Protein AF-A0A967MXP8-F1 (afdb_monomer_lite)

pLDDT: mean 96.59, std 2.0, range [87.38, 98.62]

Sequence (73 aa):
TESQPLIAEADGAPNFAMRRFIMGEGGGMPRHTNTVEHEQYVLRGRARVGIGEKVHEVGPDDVLYIPAGTPHF

Foldseek 3Di:
DDKAWDDDVVNVDPDDTDIDDDADPVDDDPWDFAQAKDKDAAQADWDWKDWAPDIDIDGHGDMDIHHHGTIMD

Radius of gyration: 12.56 Å; chains: 1; bounding box: 26×30×26 Å

Secondary structure (DSSP, 8-state):
-EEEEEE-GGGT-SS--EEEEE--TT----SB--SS-EEEE--SS-EEEEETTEEEEE-TT-EEEE-TT--B-

Structure (mmCIF, N/CA/C/O backbone):
data_AF-A0A967MXP8-F1
#
_entry.id   AF-A0A967MXP8-F1
#
loop_
_atom_site.group_PDB
_atom_site.id
_atom_site.type_symbol
_atom_site.label_atom_id
_atom_site.label_alt_id
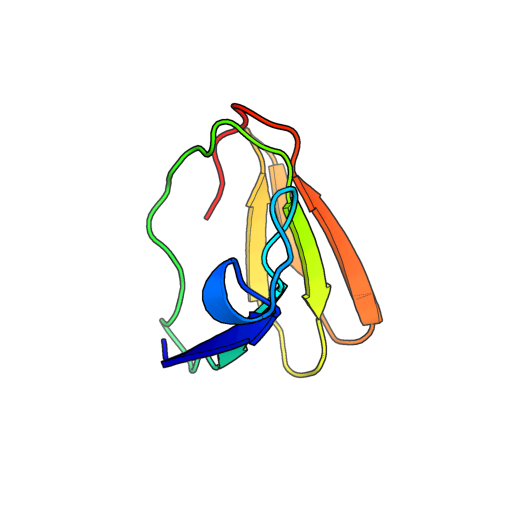_atom_site.label_comp_id
_atom_site.label_asym_id
_atom_site.label_entity_id
_atom_site.label_seq_id
_atom_site.pdbx_PDB_ins_code
_atom_site.Cartn_x
_atom_site.Cartn_y
_atom_site.Cartn_z
_atom_site.occupancy
_atom_site.B_iso_or_equiv
_atom_site.auth_seq_id
_atom_site.auth_comp_id
_atom_site.auth_asym_id
_atom_site.auth_atom_id
_atom_site.pdbx_PDB_model_num
ATOM 1 N N . THR A 1 1 ? 5.063 6.928 12.303 1.00 87.38 1 THR A N 1
ATOM 2 C CA . THR A 1 1 ? 4.734 5.712 11.540 1.00 87.38 1 THR A CA 1
ATOM 3 C C . THR A 1 1 ? 5.662 4.611 11.973 1.00 87.38 1 THR A C 1
ATOM 5 O O . THR A 1 1 ? 6.867 4.771 11.844 1.00 87.38 1 THR A O 1
ATOM 8 N N . GLU A 1 2 ? 5.117 3.533 12.514 1.00 94.38 2 GLU A N 1
ATOM 9 C CA . GLU A 1 2 ? 5.850 2.303 12.800 1.00 94.38 2 GLU A CA 1
ATOM 10 C C . GLU A 1 2 ? 5.656 1.333 11.634 1.00 94.38 2 GLU A C 1
ATOM 12 O O . GLU A 1 2 ? 4.550 1.211 11.107 1.00 94.38 2 GLU A O 1
ATOM 17 N N . SER A 1 3 ? 6.728 0.657 11.224 1.00 94.69 3 SER A N 1
ATOM 18 C CA . SER A 1 3 ? 6.715 -0.340 10.153 1.00 94.69 3 SER A CA 1
ATOM 19 C C . SER A 1 3 ? 7.254 -1.652 10.695 1.00 94.69 3 SER A C 1
ATOM 21 O O . SER A 1 3 ? 8.385 -1.707 11.172 1.00 94.69 3 SER A O 1
ATOM 23 N N . GLN A 1 4 ? 6.465 -2.712 10.570 1.00 96.75 4 GLN A N 1
ATOM 24 C CA . GLN A 1 4 ? 6.841 -4.063 10.954 1.00 96.75 4 GLN A CA 1
ATOM 25 C C . GLN A 1 4 ? 6.868 -4.967 9.713 1.00 96.75 4 GLN A C 1
ATOM 27 O O . GLN A 1 4 ? 5.832 -5.111 9.058 1.00 96.75 4 GLN A O 1
ATOM 32 N N . PRO A 1 5 ? 8.002 -5.611 9.384 1.00 96.44 5 PRO A N 1
ATOM 33 C CA . PRO A 1 5 ? 8.016 -6.680 8.391 1.00 96.44 5 PRO A CA 1
ATOM 34 C C . PRO A 1 5 ? 7.255 -7.900 8.929 1.00 96.44 5 PRO A C 1
ATOM 36 O O . PRO A 1 5 ? 7.395 -8.253 10.099 1.00 96.44 5 PRO A O 1
ATOM 39 N N . LEU A 1 6 ? 6.422 -8.511 8.087 1.00 97.31 6 LEU A N 1
ATOM 40 C CA . LEU A 1 6 ? 5.674 -9.732 8.407 1.00 97.31 6 LEU A CA 1
ATOM 41 C C . LEU A 1 6 ? 6.173 -10.922 7.585 1.00 97.31 6 LEU A C 1
ATOM 43 O O . LEU A 1 6 ? 6.413 -11.980 8.149 1.00 97.31 6 LEU A O 1
ATOM 47 N N . ILE A 1 7 ? 6.318 -10.727 6.271 1.00 98.00 7 ILE A N 1
ATOM 48 C CA . ILE A 1 7 ? 6.951 -11.670 5.341 1.00 98.00 7 ILE A CA 1
ATOM 49 C C . ILE A 1 7 ? 7.898 -10.859 4.460 1.00 98.00 7 ILE A C 1
ATOM 51 O O . ILE A 1 7 ? 7.493 -9.826 3.918 1.00 98.00 7 ILE A O 1
ATOM 55 N N . ALA A 1 8 ? 9.136 -11.310 4.314 1.00 96.31 8 ALA A N 1
ATOM 56 C CA . ALA A 1 8 ? 10.167 -10.668 3.510 1.00 96.31 8 ALA A CA 1
ATOM 57 C C . ALA A 1 8 ? 11.122 -11.698 2.876 1.00 96.31 8 ALA A C 1
ATOM 59 O O . ALA A 1 8 ? 10.951 -12.908 3.008 1.00 96.31 8 ALA A O 1
ATOM 60 N N . GLU A 1 9 ? 12.171 -11.209 2.212 1.00 95.19 9 GLU A N 1
ATOM 61 C CA . GLU A 1 9 ? 13.215 -12.048 1.609 1.00 95.19 9 GLU A CA 1
ATOM 62 C C . GLU A 1 9 ? 13.872 -12.993 2.630 1.00 95.19 9 GLU A C 1
ATOM 64 O O . GLU A 1 9 ? 14.151 -14.147 2.311 1.00 95.19 9 GLU A O 1
ATOM 69 N N . ALA A 1 10 ? 14.040 -12.543 3.879 1.00 96.25 10 ALA A N 1
ATOM 70 C CA . ALA A 1 10 ? 14.572 -13.362 4.971 1.00 96.25 10 ALA A CA 1
ATOM 71 C C . ALA A 1 10 ? 13.703 -14.596 5.291 1.00 96.25 10 ALA A C 1
ATOM 73 O O . ALA A 1 10 ? 14.218 -15.583 5.809 1.00 96.25 10 ALA A O 1
ATOM 74 N N . ASP A 1 11 ? 12.414 -14.558 4.943 1.00 97.62 11 ASP A N 1
ATOM 75 C CA . ASP A 1 11 ? 11.472 -15.673 5.083 1.00 97.62 11 ASP A CA 1
ATOM 76 C C . ASP A 1 11 ? 11.428 -16.564 3.824 1.00 97.62 11 ASP A C 1
ATOM 78 O O . ASP A 1 11 ? 10.610 -17.478 3.728 1.00 97.62 11 ASP A O 1
ATOM 82 N N . GLY A 1 12 ? 12.289 -16.302 2.833 1.00 97.50 12 GLY A N 1
ATOM 83 C CA . GLY A 1 12 ? 12.323 -17.025 1.563 1.00 97.50 12 GLY A CA 1
ATOM 84 C C . GLY A 1 12 ? 11.252 -16.584 0.561 1.00 97.50 12 GLY A C 1
ATOM 85 O O . GLY A 1 12 ? 10.937 -17.351 -0.347 1.00 97.50 12 GLY A O 1
ATOM 86 N N . ALA A 1 13 ? 10.683 -15.379 0.706 1.00 97.44 13 ALA A N 1
ATOM 87 C CA . ALA A 1 13 ? 9.715 -14.807 -0.233 1.00 97.44 13 ALA A CA 1
ATOM 88 C C . ALA A 1 13 ? 10.407 -13.859 -1.241 1.00 97.44 13 ALA A C 1
ATOM 90 O O . ALA A 1 13 ? 10.643 -12.695 -0.919 1.00 97.44 13 ALA A O 1
ATOM 91 N N . PRO A 1 14 ? 10.728 -14.308 -2.473 1.00 94.62 14 PRO A N 1
ATOM 92 C CA . PRO A 1 14 ? 11.518 -13.512 -3.421 1.00 94.62 14 PRO A CA 1
ATOM 93 C C . PRO A 1 14 ? 10.696 -12.482 -4.208 1.00 94.62 14 PRO A C 1
ATOM 95 O O . PRO A 1 14 ? 11.262 -11.596 -4.839 1.00 94.62 14 PRO A O 1
ATOM 98 N N . ASN A 1 15 ? 9.366 -12.613 -4.210 1.00 94.62 15 ASN A N 1
ATOM 99 C CA . ASN A 1 15 ? 8.492 -11.882 -5.134 1.00 94.62 15 ASN A CA 1
ATOM 100 C C . ASN A 1 15 ? 7.619 -10.823 -4.451 1.00 94.62 15 ASN A C 1
ATOM 102 O O . ASN A 1 15 ? 7.068 -9.961 -5.128 1.00 94.62 15 ASN A O 1
ATOM 106 N N . PHE A 1 16 ? 7.449 -10.896 -3.131 1.00 94.56 16 PHE A N 1
ATOM 107 C CA . PHE A 1 16 ? 6.599 -9.972 -2.388 1.00 94.56 16 PHE A CA 1
ATOM 108 C C . PHE A 1 16 ? 7.121 -9.775 -0.969 1.00 94.56 16 PHE A C 1
ATOM 110 O O . PHE A 1 16 ? 7.803 -10.632 -0.412 1.00 94.56 16 PHE A O 1
ATOM 117 N N . ALA A 1 17 ? 6.740 -8.650 -0.370 1.00 95.69 17 ALA A N 1
ATOM 118 C CA . ALA A 1 17 ? 6.932 -8.399 1.047 1.00 95.69 17 ALA A CA 1
ATOM 119 C C . ALA A 1 17 ? 5.617 -7.917 1.658 1.00 95.69 17 ALA A C 1
ATOM 121 O O . ALA A 1 17 ? 4.991 -6.984 1.150 1.00 95.69 17 ALA A O 1
ATOM 122 N N . MET A 1 18 ? 5.221 -8.524 2.773 1.00 97.06 18 MET A N 1
ATOM 123 C CA . MET A 1 18 ? 4.085 -8.076 3.566 1.00 97.06 18 MET A CA 1
ATOM 124 C C . MET A 1 18 ? 4.599 -7.296 4.769 1.00 97.06 18 MET A C 1
ATOM 126 O O . MET A 1 18 ? 5.470 -7.756 5.510 1.00 97.06 18 MET A O 1
ATOM 130 N N . ARG A 1 19 ? 4.057 -6.097 4.970 1.00 96.62 19 ARG A N 1
ATOM 131 C CA . ARG A 1 19 ? 4.415 -5.212 6.080 1.00 96.62 19 ARG A CA 1
ATOM 132 C C . ARG A 1 19 ? 3.154 -4.725 6.767 1.00 96.62 19 ARG A C 1
ATOM 134 O O . ARG A 1 19 ? 2.150 -4.466 6.109 1.00 96.62 19 ARG A O 1
ATOM 141 N N . ARG A 1 20 ? 3.232 -4.553 8.082 1.00 97.12 20 ARG A N 1
ATOM 142 C CA . ARG A 1 20 ? 2.206 -3.879 8.873 1.00 97.12 20 ARG A CA 1
ATOM 143 C C . ARG A 1 20 ? 2.688 -2.489 9.238 1.00 97.12 20 ARG A C 1
ATOM 145 O O . ARG A 1 20 ? 3.747 -2.342 9.844 1.00 97.12 20 ARG A O 1
ATOM 152 N N . PHE A 1 21 ? 1.876 -1.493 8.916 1.00 96.38 21 PHE A N 1
ATOM 153 C CA . PHE A 1 21 ? 2.104 -0.119 9.332 1.00 96.38 21 PHE A CA 1
ATOM 154 C C . PHE A 1 21 ? 1.140 0.253 10.451 1.00 96.38 21 PHE A C 1
ATOM 156 O O . PHE A 1 21 ? -0.050 -0.054 10.381 1.00 96.38 21 PHE A O 1
ATOM 163 N N . ILE A 1 22 ? 1.656 0.924 11.478 1.00 96.19 22 ILE A N 1
ATOM 164 C CA . ILE A 1 22 ? 0.850 1.556 12.523 1.00 96.19 22 ILE A CA 1
ATOM 165 C C . ILE A 1 22 ? 1.160 3.048 12.491 1.00 96.19 22 ILE A C 1
ATOM 167 O O . ILE A 1 22 ? 2.309 3.482 12.602 1.00 96.19 22 ILE A O 1
ATOM 171 N N . MET A 1 23 ? 0.125 3.850 12.274 1.00 94.50 23 MET A N 1
ATOM 172 C CA . MET A 1 23 ? 0.235 5.294 12.107 1.00 94.50 23 MET A CA 1
ATOM 173 C C . MET A 1 23 ? -0.771 5.978 13.025 1.00 94.50 23 MET A C 1
ATOM 175 O O . MET A 1 23 ? -1.922 5.555 13.105 1.00 94.50 23 MET A O 1
ATOM 179 N N . GLY A 1 24 ? -0.312 7.008 13.734 1.00 94.50 24 GLY A N 1
ATOM 180 C CA . GLY A 1 24 ? -1.176 7.928 14.470 1.00 94.50 24 GLY A CA 1
ATOM 181 C C . GLY A 1 24 ? -1.575 9.125 13.609 1.00 94.50 24 GLY A C 1
ATOM 182 O O . GLY A 1 24 ? -1.240 9.196 12.426 1.00 94.50 24 GLY A O 1
ATOM 183 N N . GLU A 1 25 ? -2.255 10.090 14.222 1.00 93.06 25 GLU A N 1
ATOM 184 C CA . GLU A 1 25 ? -2.599 11.359 13.578 1.00 93.06 25 GLU A CA 1
ATOM 185 C C . GLU A 1 25 ? -1.347 12.073 13.036 1.00 93.06 25 GLU A C 1
ATOM 187 O O . GLU A 1 25 ? -0.296 12.092 13.677 1.00 93.06 25 GLU A O 1
ATOM 192 N N . GLY A 1 26 ? -1.437 12.602 11.812 1.00 91.06 26 GLY A N 1
ATOM 193 C CA . GLY A 1 26 ? -0.302 13.204 11.100 1.00 91.06 26 GLY A CA 1
ATOM 194 C C . GLY A 1 26 ? 0.745 12.206 10.581 1.00 91.06 26 GLY A C 1
ATOM 195 O O . GLY A 1 26 ? 1.680 12.610 9.891 1.00 91.06 26 GLY A O 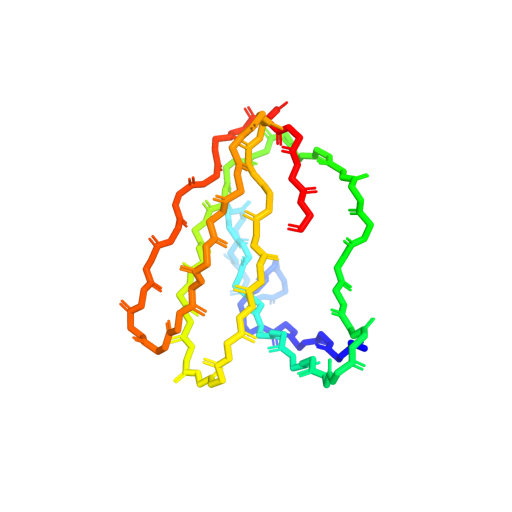1
ATOM 196 N N . GLY A 1 27 ? 0.600 10.911 10.879 1.00 93.38 27 GLY A N 1
ATOM 197 C CA . GLY A 1 27 ? 1.413 9.845 10.305 1.00 93.38 27 GLY A CA 1
ATOM 198 C C . GLY A 1 27 ? 1.036 9.548 8.853 1.00 93.38 27 GLY A C 1
ATOM 199 O O . GLY A 1 27 ? -0.099 9.746 8.431 1.00 93.38 27 GLY A O 1
ATOM 200 N N . GLY A 1 28 ? 2.001 9.050 8.091 1.00 93.19 28 GLY A N 1
ATOM 201 C CA . GLY A 1 28 ? 1.824 8.696 6.687 1.00 93.19 28 GLY A CA 1
ATOM 202 C C . GLY A 1 28 ? 3.142 8.261 6.063 1.00 93.19 28 GLY A C 1
ATOM 203 O O . GLY A 1 28 ? 4.143 8.082 6.772 1.00 93.19 28 GLY A O 1
ATOM 204 N N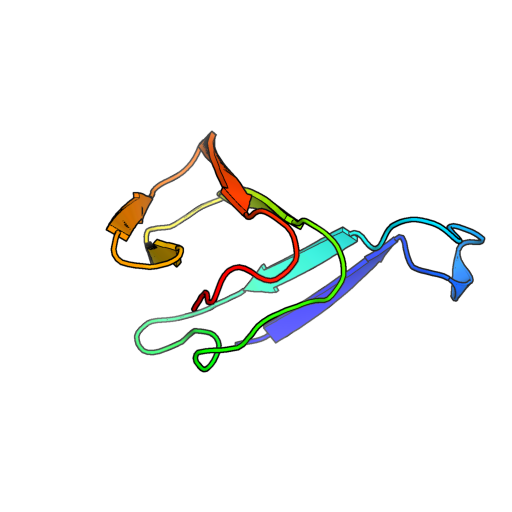 . MET A 1 29 ? 3.140 8.123 4.741 1.00 92.31 29 MET A N 1
ATOM 205 C CA . MET A 1 29 ? 4.347 7.986 3.933 1.00 92.31 29 MET A CA 1
ATOM 206 C C . MET A 1 29 ? 4.488 9.215 3.022 1.00 92.31 29 MET A C 1
ATOM 208 O O . MET A 1 29 ? 3.487 9.744 2.545 1.00 92.31 29 MET A O 1
ATOM 212 N N . PRO A 1 30 ? 5.711 9.711 2.764 1.00 94.62 30 PRO A N 1
ATOM 213 C CA . PRO A 1 30 ? 5.918 10.724 1.735 1.00 94.62 30 PRO A CA 1
ATOM 214 C C . PRO A 1 30 ? 5.459 10.217 0.363 1.00 94.62 30 PRO A C 1
ATOM 216 O O . PRO A 1 30 ? 5.502 9.015 0.097 1.00 94.62 30 PRO A O 1
ATOM 219 N N . ARG A 1 31 ? 5.089 11.133 -0.538 1.00 97.00 31 ARG A N 1
ATOM 220 C CA . ARG A 1 31 ? 4.744 10.777 -1.920 1.00 97.00 31 ARG A CA 1
ATOM 221 C C . ARG A 1 31 ? 5.931 10.113 -2.614 1.00 97.00 31 ARG A C 1
ATOM 223 O O . ARG A 1 31 ? 6.999 10.711 -2.716 1.00 97.00 31 ARG A O 1
ATOM 230 N N . HIS A 1 32 ? 5.729 8.895 -3.101 1.00 97.31 32 HIS A N 1
ATOM 231 C CA . HIS A 1 32 ? 6.767 8.079 -3.726 1.00 97.31 32 HIS A CA 1
ATOM 232 C C . HIS A 1 32 ? 6.184 7.171 -4.817 1.00 97.31 32 HIS A C 1
ATOM 234 O O . HIS A 1 32 ? 4.980 7.162 -5.060 1.00 97.31 32 HIS A O 1
ATOM 240 N N . THR A 1 33 ? 7.054 6.433 -5.504 1.00 97.62 33 THR A N 1
ATOM 241 C CA . THR A 1 33 ? 6.691 5.385 -6.470 1.00 97.62 33 THR A CA 1
ATOM 242 C C . THR A 1 3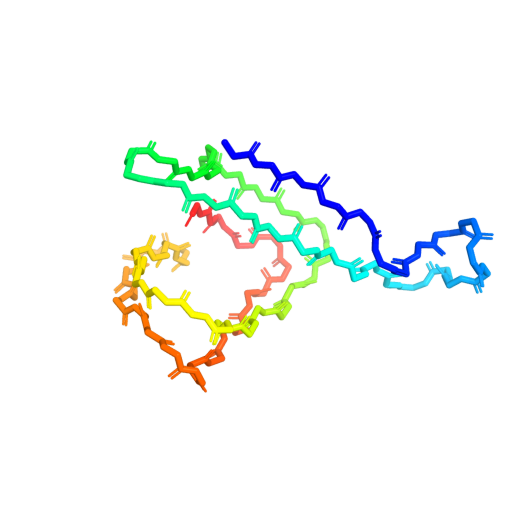3 ? 7.441 4.112 -6.106 1.00 97.62 33 THR A C 1
ATOM 244 O O . THR A 1 33 ? 8.494 4.185 -5.473 1.00 97.62 33 THR A O 1
ATOM 247 N N . ASN A 1 34 ? 6.919 2.963 -6.527 1.00 94.38 34 ASN A N 1
ATOM 248 C CA . ASN A 1 34 ? 7.600 1.677 -6.418 1.00 94.38 34 ASN A CA 1
ATOM 249 C C . ASN A 1 34 ? 7.574 0.973 -7.777 1.00 94.38 34 ASN A C 1
ATOM 251 O O . ASN A 1 34 ? 6.668 1.191 -8.581 1.00 94.38 34 ASN A O 1
ATOM 255 N N . THR A 1 35 ? 8.589 0.157 -8.055 1.00 96.12 35 THR A N 1
ATOM 256 C CA . THR A 1 35 ? 8.721 -0.582 -9.324 1.00 96.12 35 THR A CA 1
ATOM 257 C C . THR A 1 35 ? 7.801 -1.797 -9.404 1.00 96.12 35 THR A C 1
ATOM 259 O O . THR A 1 35 ? 7.594 -2.332 -10.488 1.00 96.12 35 THR A O 1
ATOM 262 N N . VAL A 1 36 ? 7.245 -2.212 -8.267 1.00 95.56 36 VAL A N 1
ATOM 263 C CA . VAL A 1 36 ? 6.255 -3.281 -8.130 1.00 95.56 36 VAL A CA 1
ATOM 264 C C . VAL A 1 36 ? 4.933 -2.696 -7.647 1.00 95.56 36 VAL A C 1
ATOM 266 O O . VAL A 1 36 ? 4.895 -1.601 -7.080 1.00 95.56 36 VAL A O 1
ATOM 269 N N . GLU A 1 37 ? 3.850 -3.421 -7.885 1.00 96.81 37 GLU A N 1
ATOM 270 C CA . GLU A 1 37 ? 2.534 -3.063 -7.366 1.00 96.81 37 GLU A CA 1
ATOM 271 C C . GLU A 1 37 ? 2.414 -3.313 -5.858 1.00 96.81 37 GLU A C 1
ATOM 273 O O . GLU A 1 37 ? 3.167 -4.093 -5.267 1.00 96.81 37 GLU A O 1
ATOM 278 N N . HIS A 1 38 ? 1.445 -2.646 -5.232 1.00 95.62 38 HIS A N 1
ATOM 279 C CA . HIS A 1 38 ? 1.078 -2.893 -3.842 1.00 95.62 38 HIS A CA 1
ATOM 280 C C . HIS A 1 38 ? -0.396 -3.220 -3.696 1.00 95.62 38 HIS A C 1
ATOM 282 O O . HIS A 1 38 ? -1.255 -2.664 -4.378 1.00 95.62 38 HIS A O 1
ATOM 288 N N . GLU A 1 39 ? -0.664 -4.048 -2.697 1.00 96.56 39 GLU A N 1
ATOM 289 C CA . GLU A 1 39 ? -1.978 -4.242 -2.113 1.00 96.56 39 GLU A CA 1
ATOM 290 C C . GLU A 1 39 ? -1.934 -3.752 -0.662 1.00 96.56 39 GLU A C 1
ATOM 292 O O . GLU A 1 39 ? -0.986 -4.045 0.075 1.00 96.56 39 GLU A O 1
ATOM 297 N N . GLN A 1 40 ? -2.935 -2.976 -0.253 1.00 97.19 40 GLN A N 1
ATOM 298 C CA . GLN A 1 40 ? -3.098 -2.552 1.135 1.00 97.19 40 GLN A CA 1
ATOM 299 C C . GLN A 1 40 ? -4.483 -2.934 1.638 1.00 97.19 40 GLN A C 1
ATOM 301 O O . GLN A 1 40 ? -5.481 -2.629 0.993 1.00 97.19 40 GLN A O 1
ATOM 306 N N . TYR A 1 41 ? -4.521 -3.549 2.818 1.00 98.19 41 TYR A N 1
ATOM 307 C CA . TYR A 1 41 ? -5.739 -3.861 3.556 1.00 98.19 41 TYR A CA 1
ATOM 308 C C . TYR A 1 41 ? -5.766 -3.046 4.846 1.00 98.19 41 TYR A C 1
ATOM 310 O O . TYR A 1 41 ? -4.824 -3.100 5.647 1.00 98.19 41 TYR A O 1
ATOM 318 N N . VAL A 1 42 ? -6.842 -2.299 5.073 1.00 98.25 42 VAL A N 1
ATOM 319 C CA . VAL A 1 42 ? -6.961 -1.463 6.268 1.00 98.25 42 VAL A CA 1
ATOM 320 C C . VAL A 1 42 ? -7.526 -2.284 7.422 1.00 98.25 42 VAL A C 1
ATOM 322 O O . VAL A 1 42 ? -8.697 -2.644 7.453 1.00 98.25 42 VAL A O 1
ATOM 325 N N . LEU A 1 43 ? -6.686 -2.559 8.423 1.00 97.88 43 LEU A N 1
ATOM 326 C CA . LEU A 1 43 ? -7.096 -3.345 9.591 1.00 97.88 43 LEU A CA 1
ATOM 327 C C . LEU A 1 43 ? -7.998 -2.553 10.548 1.00 97.88 43 LEU A C 1
ATOM 329 O O . LEU A 1 43 ? -8.964 -3.093 11.081 1.00 97.88 43 LEU A O 1
ATOM 333 N N . ARG A 1 44 ? -7.632 -1.300 10.851 1.00 97.56 44 ARG A N 1
ATOM 334 C CA . ARG A 1 44 ? -8.300 -0.421 11.830 1.00 97.56 44 ARG A CA 1
ATOM 335 C C . ARG A 1 44 ? -8.004 1.048 11.526 1.00 97.56 44 ARG A C 1
ATOM 337 O O . ARG A 1 44 ? -6.974 1.359 10.937 1.00 97.56 44 ARG A O 1
ATOM 344 N N . GLY A 1 45 ? -8.844 1.946 12.041 1.00 97.12 45 GLY A N 1
ATOM 345 C CA . GLY A 1 45 ? -8.655 3.394 11.914 1.00 97.12 45 GLY A CA 1
ATOM 346 C C . GLY A 1 45 ? -9.149 3.942 10.576 1.00 97.12 45 GLY A C 1
ATOM 347 O O . GLY A 1 45 ? -9.946 3.297 9.902 1.00 97.12 45 GLY A O 1
ATOM 348 N N . ARG A 1 46 ? -8.721 5.158 10.228 1.00 97.12 46 ARG A N 1
ATOM 349 C CA . ARG A 1 46 ? -9.045 5.819 8.956 1.00 97.12 46 ARG A CA 1
ATOM 350 C C . ARG A 1 46 ? -7.818 6.537 8.411 1.00 97.12 46 ARG A C 1
ATOM 352 O O . ARG A 1 46 ? -7.014 7.041 9.194 1.00 97.12 46 ARG A O 1
ATOM 359 N N . ALA A 1 47 ? -7.701 6.611 7.091 1.00 97.00 47 ALA A N 1
ATOM 360 C CA . ALA A 1 47 ? -6.613 7.307 6.415 1.00 97.00 47 ALA A CA 1
ATOM 361 C C . ALA A 1 47 ? -7.080 7.938 5.098 1.00 97.00 47 ALA A C 1
ATOM 363 O O . ALA A 1 47 ? -8.126 7.581 4.555 1.00 97.00 47 ALA A O 1
ATOM 364 N N . ARG A 1 48 ? -6.274 8.868 4.580 1.00 97.44 48 ARG A N 1
ATOM 365 C CA . ARG A 1 48 ? -6.350 9.318 3.187 1.00 97.44 48 ARG A CA 1
ATOM 366 C C . ARG A 1 48 ? -5.164 8.731 2.447 1.00 97.44 48 ARG A C 1
ATOM 368 O O . ARG A 1 48 ? -4.038 8.985 2.864 1.00 97.44 48 ARG A O 1
ATOM 375 N N . VAL A 1 49 ? -5.424 7.995 1.375 1.00 97.75 49 VAL A N 1
ATOM 376 C CA . VAL A 1 49 ? -4.385 7.402 0.529 1.00 97.75 49 VAL A CA 1
ATOM 377 C C . VAL A 1 49 ? -4.456 8.028 -0.852 1.00 97.75 49 VAL A C 1
ATOM 379 O O . VAL A 1 49 ? -5.505 8.019 -1.499 1.00 97.75 49 VAL A O 1
ATOM 382 N N . GLY A 1 50 ? -3.347 8.605 -1.302 1.00 98.12 50 GLY A N 1
ATOM 383 C CA . GLY A 1 50 ? -3.238 9.128 -2.658 1.00 98.12 50 GLY A CA 1
ATOM 384 C C . GLY A 1 50 ? -2.763 8.049 -3.619 1.00 98.12 50 GLY A C 1
ATOM 385 O O . GLY A 1 50 ? -1.759 7.406 -3.343 1.00 98.12 50 GLY A O 1
ATOM 386 N N . ILE A 1 51 ? -3.432 7.879 -4.761 1.00 98.31 51 ILE A N 1
ATOM 387 C CA . ILE A 1 51 ? -3.013 6.980 -5.846 1.00 98.31 51 ILE A CA 1
ATOM 388 C C . ILE A 1 51 ? -3.133 7.739 -7.171 1.00 98.31 51 ILE A C 1
ATOM 390 O O . ILE A 1 51 ? -4.226 8.038 -7.657 1.00 98.31 51 ILE A O 1
ATOM 394 N N . GLY A 1 52 ? -1.988 8.100 -7.749 1.00 97.56 52 GLY A N 1
ATOM 395 C CA . GLY A 1 52 ? -1.907 8.970 -8.917 1.00 97.56 52 GLY A CA 1
ATOM 396 C C . GLY A 1 52 ? -2.453 10.367 -8.607 1.00 97.56 52 GLY A C 1
ATOM 397 O O . GLY A 1 52 ? -1.850 11.116 -7.827 1.00 97.56 52 GLY A O 1
ATOM 398 N N . GLU A 1 53 ? -3.579 10.699 -9.241 1.00 97.56 53 GLU A N 1
ATOM 399 C CA . GLU A 1 53 ? -4.324 11.960 -9.084 1.00 97.56 53 GLU A CA 1
ATOM 400 C C . GLU A 1 53 ? -5.548 11.827 -8.165 1.00 97.56 53 GLU A C 1
ATOM 402 O O . GLU A 1 53 ? -6.201 12.821 -7.852 1.00 97.56 53 GLU A O 1
ATOM 407 N N . LYS A 1 54 ? -5.880 10.606 -7.728 1.00 97.94 54 LYS A N 1
ATOM 408 C CA . LYS A 1 54 ? -7.043 10.342 -6.879 1.00 97.94 54 LYS A CA 1
ATOM 409 C C . LYS A 1 54 ? -6.631 10.236 -5.419 1.00 97.94 54 LYS A C 1
ATOM 411 O O . LYS A 1 54 ? -5.562 9.722 -5.097 1.00 97.94 54 LYS A O 1
ATOM 416 N N . VAL A 1 55 ? -7.507 10.707 -4.538 1.00 98.38 55 VAL A N 1
ATOM 417 C CA . VAL A 1 55 ? -7.397 10.513 -3.091 1.00 98.38 55 VAL A CA 1
ATOM 418 C C . VAL A 1 55 ? -8.561 9.644 -2.647 1.00 98.38 55 VAL A C 1
ATOM 420 O O . VAL A 1 55 ? -9.710 9.911 -2.993 1.00 98.38 55 VAL A O 1
ATOM 423 N N . HIS A 1 56 ? -8.240 8.607 -1.888 1.00 98.19 56 HIS A N 1
ATOM 424 C CA . HIS A 1 56 ? -9.179 7.653 -1.326 1.00 98.19 56 HIS A CA 1
ATOM 425 C C . HIS A 1 56 ? -9.262 7.885 0.180 1.00 98.19 56 HIS A C 1
ATOM 427 O O . HIS A 1 56 ? -8.235 7.887 0.859 1.00 98.19 56 HIS A O 1
ATOM 433 N N . GLU A 1 57 ? -10.465 8.087 0.708 1.00 98.31 57 GLU A N 1
ATOM 434 C CA . GLU A 1 57 ? -10.706 7.976 2.146 1.00 98.31 57 GLU A CA 1
ATOM 435 C C . GLU A 1 57 ? -11.001 6.517 2.457 1.00 98.31 57 GLU A C 1
ATOM 437 O O . GLU A 1 57 ? -11.925 5.949 1.880 1.00 98.31 57 GLU A O 1
ATOM 442 N N . VAL A 1 58 ? -10.202 5.917 3.335 1.00 98.25 58 VAL A N 1
ATOM 443 C CA . VAL A 1 58 ? -10.300 4.491 3.653 1.00 98.25 58 VAL A CA 1
ATOM 444 C C . VAL A 1 58 ? -10.491 4.260 5.144 1.00 98.25 58 VAL A C 1
ATOM 446 O O . VAL A 1 58 ? -9.998 5.025 5.982 1.00 98.25 58 VAL A O 1
ATOM 449 N N . GLY A 1 59 ? -11.224 3.205 5.471 1.00 98.44 59 GLY A N 1
ATOM 450 C CA . GLY A 1 59 ? -11.482 2.696 6.810 1.00 98.44 59 GLY A CA 1
ATOM 451 C C . GLY A 1 59 ? -11.316 1.176 6.870 1.00 98.44 59 GLY A C 1
ATOM 452 O O . GLY A 1 59 ? -10.815 0.585 5.920 1.00 98.44 59 GLY A O 1
ATOM 453 N N . PRO A 1 60 ? -11.687 0.533 7.991 1.00 98.62 60 PRO A N 1
ATOM 454 C CA . PRO A 1 60 ? -11.506 -0.904 8.161 1.00 98.62 60 PRO A CA 1
ATOM 455 C C . PRO A 1 60 ? -12.163 -1.699 7.031 1.00 98.62 60 PRO A C 1
ATOM 457 O O . PRO A 1 60 ? -13.265 -1.360 6.608 1.00 98.62 60 PRO A O 1
ATOM 460 N N . ASP A 1 61 ? -11.475 -2.750 6.593 1.00 98.38 61 ASP A N 1
ATOM 461 C CA . ASP A 1 61 ? -11.879 -3.678 5.530 1.00 98.38 61 ASP A CA 1
ATOM 462 C C . ASP A 1 61 ? -11.859 -3.105 4.100 1.00 98.38 61 ASP A C 1
ATOM 464 O O . ASP A 1 61 ? -12.098 -3.843 3.142 1.00 98.38 61 ASP A O 1
ATOM 468 N N . A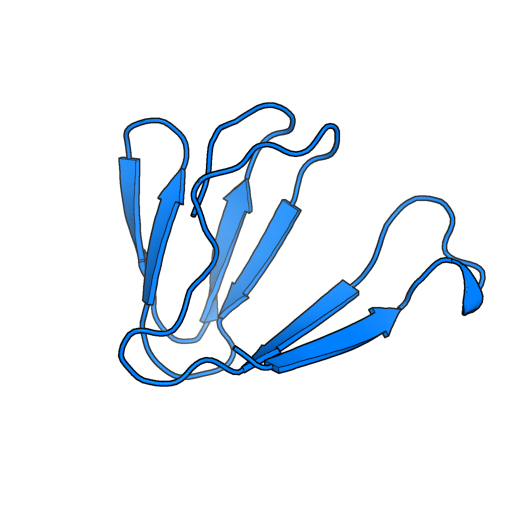SP A 1 62 ? -11.479 -1.835 3.925 1.00 98.62 62 ASP A N 1
ATOM 469 C CA . ASP A 1 62 ? -11.151 -1.308 2.602 1.00 98.62 62 ASP A CA 1
ATOM 470 C C . ASP A 1 62 ? -9.838 -1.907 2.081 1.00 98.62 62 ASP A C 1
ATOM 472 O O . ASP A 1 62 ? -8.854 -2.085 2.815 1.00 98.62 62 ASP A O 1
ATOM 476 N N . VAL A 1 63 ? -9.822 -2.166 0.771 1.00 98.25 63 VAL A N 1
ATOM 477 C CA . VAL A 1 63 ? -8.676 -2.710 0.040 1.00 98.25 63 VAL A CA 1
ATOM 478 C C . VAL A 1 63 ? -8.277 -1.755 -1.074 1.00 98.25 63 VAL A C 1
ATOM 480 O O . VAL A 1 63 ? -9.117 -1.258 -1.825 1.00 98.25 63 VAL A O 1
ATOM 483 N N . LEU A 1 64 ? -6.978 -1.510 -1.197 1.00 98.12 64 LEU A N 1
ATOM 484 C CA . LEU A 1 64 ? -6.402 -0.643 -2.214 1.00 98.12 64 LEU A CA 1
ATOM 485 C C . LEU A 1 64 ? -5.410 -1.430 -3.063 1.00 98.12 64 LEU A C 1
ATOM 487 O O . LEU A 1 64 ? -4.463 -2.012 -2.537 1.00 98.12 64 LEU A O 1
ATOM 491 N N . TYR A 1 65 ? -5.596 -1.373 -4.379 1.00 98.19 65 TYR A N 1
ATOM 492 C CA . TYR A 1 65 ? -4.590 -1.774 -5.356 1.00 98.19 65 TYR A CA 1
ATOM 493 C C . TYR A 1 65 ? -3.848 -0.533 -5.858 1.00 98.19 65 TYR A C 1
ATOM 495 O O . TYR A 1 65 ? -4.466 0.428 -6.320 1.00 98.19 65 TYR A O 1
ATOM 503 N N . ILE A 1 66 ? -2.522 -0.560 -5.771 1.00 98.19 66 ILE A N 1
ATOM 504 C CA . ILE A 1 66 ? -1.634 0.517 -6.205 1.00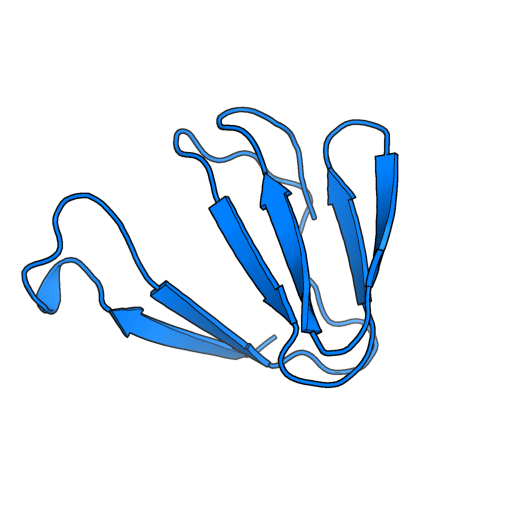 98.19 66 ILE A CA 1
ATOM 505 C C . ILE A 1 66 ? -0.756 -0.038 -7.333 1.00 98.19 66 ILE A C 1
ATOM 507 O O . ILE A 1 66 ? 0.152 -0.825 -7.054 1.00 98.19 66 ILE A O 1
ATOM 511 N N . PRO A 1 67 ? -0.987 0.354 -8.598 1.00 98.19 67 PRO A N 1
ATOM 512 C CA . PRO A 1 67 ? -0.204 -0.160 -9.715 1.00 98.19 67 PRO A CA 1
ATOM 513 C C . PRO A 1 67 ? 1.272 0.242 -9.627 1.00 98.19 67 PRO A C 1
ATOM 515 O O . PRO A 1 67 ? 1.606 1.345 -9.176 1.00 98.19 67 PRO A O 1
ATOM 518 N N . ALA A 1 68 ? 2.152 -0.618 -10.142 1.00 98.00 68 ALA A N 1
ATOM 519 C CA . ALA A 1 68 ? 3.572 -0.313 -10.294 1.00 98.00 68 ALA A CA 1
ATOM 520 C C . ALA A 1 68 ? 3.789 1.027 -11.024 1.00 98.00 68 ALA A C 1
ATOM 522 O O . ALA A 1 68 ? 3.062 1.383 -11.954 1.00 98.00 68 ALA A O 1
ATOM 523 N N . GLY A 1 69 ? 4.780 1.799 -10.583 1.00 98.19 69 GLY A N 1
ATOM 524 C CA . GLY A 1 69 ? 5.119 3.109 -11.147 1.00 98.19 69 GLY A CA 1
ATOM 525 C C . GLY A 1 69 ? 4.128 4.237 -10.835 1.00 98.19 69 GLY A C 1
ATOM 526 O O . GLY A 1 69 ? 4.409 5.389 -11.163 1.00 98.19 69 GLY A O 1
ATOM 527 N N . THR A 1 70 ? 2.999 3.961 -10.174 1.00 98.44 70 THR A N 1
ATOM 528 C CA . THR A 1 70 ? 2.007 4.993 -9.841 1.00 98.44 70 THR A CA 1
ATOM 529 C C . THR A 1 70 ? 2.416 5.749 -8.572 1.00 98.44 70 THR A C 1
ATOM 531 O O . THR A 1 70 ? 2.645 5.111 -7.540 1.00 98.44 70 THR A O 1
ATOM 534 N N . PRO A 1 71 ? 2.493 7.096 -8.586 1.00 98.25 71 PRO A N 1
ATOM 535 C CA . PRO A 1 71 ? 2.796 7.866 -7.384 1.00 98.25 71 PRO A CA 1
ATOM 536 C C . PRO A 1 71 ? 1.729 7.695 -6.302 1.00 98.25 71 PRO A C 1
ATOM 538 O O . PRO A 1 71 ? 0.542 7.831 -6.593 1.00 98.25 71 PRO A O 1
ATOM 541 N N . HIS A 1 72 ? 2.137 7.459 -5.059 1.00 97.88 72 HIS A N 1
ATOM 542 C CA . HIS A 1 72 ? 1.224 7.265 -3.933 1.00 97.88 72 HIS A CA 1
ATOM 543 C C . HIS A 1 72 ? 1.797 7.777 -2.608 1.00 97.88 72 HIS A C 1
ATOM 545 O O . HIS A 1 72 ? 3.005 8.008 -2.502 1.00 97.88 72 HIS A O 1
ATOM 551 N N . PHE A 1 73 ? 0.918 8.016 -1.632 1.00 95.50 73 PHE A N 1
ATOM 552 C CA . PHE A 1 73 ? 1.242 8.473 -0.274 1.00 95.50 73 PHE A CA 1
ATOM 553 C C . PHE A 1 73 ? 0.189 8.019 0.737 1.00 95.50 73 PHE A C 1
ATOM 555 O O . PHE A 1 73 ? -0.988 7.891 0.320 1.00 95.50 73 PHE A O 1
#